Protein AF-A0A8S3YIE4-F1 (afdb_monomer_lite)

Organism: NCBI:txid100452

Radius of gyration: 36.93 Å; chains: 1; bounding box: 86×71×77 Å

Structure (mmCIF, N/CA/C/O backbone):
data_AF-A0A8S3YIE4-F1
#
_entry.id   AF-A0A8S3YIE4-F1
#
loop_
_atom_site.group_PDB
_atom_site.id
_atom_site.type_symbol
_atom_site.label_atom_id
_atom_site.label_alt_id
_atom_site.label_comp_id
_atom_site.label_asym_id
_atom_site.label_entity_id
_atom_site.label_seq_id
_atom_site.pdbx_PDB_ins_code
_atom_site.Cartn_x
_atom_site.Cartn_y
_atom_site.Cartn_z
_atom_site.occupancy
_atom_site.B_iso_or_equiv
_atom_site.auth_seq_id
_atom_site.auth_comp_id
_atom_site.auth_asym_id
_atom_site.auth_atom_id
_atom_site.pdbx_PDB_model_num
ATOM 1 N N . MET A 1 1 ? 64.741 -50.457 18.337 1.00 38.97 1 MET A N 1
ATOM 2 C CA . MET A 1 1 ? 65.230 -49.935 17.040 1.00 38.97 1 MET A CA 1
ATOM 3 C C . MET A 1 1 ? 64.478 -50.678 15.952 1.00 38.97 1 MET A C 1
ATOM 5 O O . MET A 1 1 ? 64.489 -51.892 16.005 1.00 38.97 1 MET A O 1
ATOM 9 N N . ALA A 1 2 ? 63.774 -50.105 14.993 1.00 38.03 2 ALA A N 1
ATOM 10 C CA . ALA A 1 2 ? 63.296 -48.758 14.732 1.00 38.03 2 ALA A CA 1
ATOM 11 C C . ALA A 1 2 ? 62.052 -48.935 13.834 1.00 38.03 2 ALA A C 1
ATOM 13 O O . ALA A 1 2 ? 61.943 -49.928 13.117 1.00 38.03 2 ALA A O 1
ATOM 14 N N . ALA A 1 3 ? 61.110 -48.004 13.940 1.00 39.75 3 ALA A N 1
ATOM 15 C CA . ALA A 1 3 ? 59.890 -47.934 13.146 1.00 39.75 3 ALA A CA 1
ATOM 16 C C . ALA A 1 3 ? 60.154 -47.477 11.696 1.00 39.75 3 ALA A C 1
ATOM 18 O O . ALA A 1 3 ? 61.255 -47.020 11.392 1.00 39.75 3 ALA A O 1
ATOM 19 N N . ASN A 1 4 ? 59.077 -47.503 10.895 1.00 40.22 4 ASN A N 1
ATOM 20 C CA . ASN A 1 4 ? 58.806 -46.804 9.622 1.00 40.22 4 ASN A CA 1
ATOM 21 C C . ASN A 1 4 ? 58.764 -47.702 8.385 1.00 40.22 4 ASN A C 1
ATOM 23 O O . ASN A 1 4 ? 59.627 -48.538 8.177 1.00 40.22 4 ASN A O 1
ATOM 27 N N . ALA A 1 5 ? 57.841 -47.522 7.449 1.00 40.12 5 ALA A N 1
ATOM 28 C CA . ALA A 1 5 ? 56.582 -46.787 7.415 1.00 40.12 5 ALA A CA 1
ATOM 29 C C . ALA A 1 5 ? 55.879 -47.326 6.164 1.00 40.12 5 ALA A C 1
ATOM 31 O O . ALA A 1 5 ? 56.490 -47.382 5.094 1.00 40.12 5 ALA A O 1
ATOM 32 N N . GLN A 1 6 ? 54.622 -47.751 6.286 1.00 42.19 6 GLN A N 1
ATOM 33 C CA . GLN A 1 6 ? 53.793 -48.009 5.114 1.00 42.19 6 GLN A CA 1
ATOM 34 C C . GLN A 1 6 ? 53.661 -46.688 4.359 1.00 42.19 6 GLN A C 1
ATOM 36 O O . GLN A 1 6 ? 53.164 -45.701 4.900 1.00 42.19 6 GLN A O 1
ATOM 41 N N . GLN A 1 7 ? 54.176 -46.661 3.132 1.00 39.00 7 GLN A N 1
ATOM 42 C CA . GLN A 1 7 ? 54.037 -45.527 2.234 1.00 39.00 7 GLN A CA 1
ATOM 43 C C . GLN A 1 7 ? 52.544 -45.339 1.963 1.00 39.00 7 GLN A C 1
ATOM 45 O O . GLN A 1 7 ? 51.910 -46.152 1.291 1.00 39.00 7 GLN A O 1
ATOM 50 N N . GLY A 1 8 ? 51.976 -44.293 2.564 1.00 37.91 8 GLY A N 1
ATOM 51 C CA . GLY A 1 8 ? 50.625 -43.847 2.279 1.00 37.91 8 GLY A CA 1
ATOM 52 C C . GLY A 1 8 ? 50.531 -43.484 0.805 1.00 37.91 8 GLY A C 1
ATOM 53 O O . GLY A 1 8 ? 51.278 -42.634 0.319 1.00 37.91 8 GLY A O 1
ATOM 54 N N . ALA A 1 9 ? 49.624 -44.149 0.097 1.00 44.44 9 ALA A N 1
ATOM 55 C CA . ALA A 1 9 ? 49.202 -43.717 -1.222 1.00 44.44 9 ALA A CA 1
ATOM 56 C C . ALA A 1 9 ? 48.741 -42.250 -1.139 1.00 44.44 9 ALA A C 1
ATOM 58 O O . ALA A 1 9 ? 48.078 -41.885 -0.161 1.00 44.44 9 ALA A O 1
ATOM 59 N N . PRO A 1 10 ? 49.048 -41.400 -2.134 1.00 41.78 10 PRO A N 1
ATOM 60 C CA . PRO A 1 10 ? 48.450 -40.080 -2.190 1.00 41.78 10 PRO A CA 1
ATOM 61 C C . PRO A 1 10 ? 46.941 -40.285 -2.311 1.00 41.78 10 PRO A C 1
ATOM 63 O O . PRO A 1 10 ? 46.455 -40.843 -3.297 1.00 41.78 10 PRO A O 1
ATOM 66 N N . SER A 1 11 ? 46.195 -39.880 -1.282 1.00 49.78 11 SER A N 1
ATOM 67 C CA . SER A 1 11 ? 44.744 -39.810 -1.350 1.00 49.78 11 SER A CA 1
ATOM 68 C C . SER A 1 11 ? 44.398 -38.749 -2.391 1.00 49.78 11 SER A C 1
ATOM 70 O O . SER A 1 11 ? 44.308 -37.560 -2.080 1.00 49.78 11 SER A O 1
ATOM 72 N N . GLY A 1 12 ? 44.264 -39.167 -3.649 1.00 47.53 12 GLY A N 1
ATOM 73 C CA . GLY A 1 12 ? 43.588 -38.376 -4.663 1.00 47.53 12 GLY A CA 1
ATOM 74 C C . GLY A 1 12 ? 42.228 -38.008 -4.089 1.00 47.53 12 GLY A C 1
ATOM 75 O O . GLY A 1 12 ? 41.470 -38.899 -3.701 1.00 47.53 12 GLY A O 1
ATOM 76 N N . GLY A 1 13 ? 41.984 -36.707 -3.925 1.00 47.75 13 GLY A N 1
ATOM 77 C CA . GLY A 1 13 ? 40.762 -36.200 -3.314 1.00 47.75 13 GLY A CA 1
ATOM 78 C C . GLY A 1 13 ? 39.558 -36.868 -3.963 1.00 47.75 13 GLY A C 1
ATOM 79 O O . GLY A 1 13 ? 39.382 -36.788 -5.179 1.00 47.75 13 GLY A O 1
ATOM 80 N N . GLN A 1 14 ? 38.764 -37.581 -3.166 1.00 53.66 14 GLN A N 1
ATOM 81 C CA . GLN A 1 14 ? 37.530 -38.166 -3.663 1.00 53.66 14 GLN A CA 1
ATOM 82 C C . GLN A 1 14 ? 36.626 -37.023 -4.124 1.00 53.66 14 GLN A C 1
ATOM 84 O O . GLN A 1 14 ? 36.311 -36.116 -3.353 1.00 53.66 14 GLN A O 1
ATOM 89 N N . ALA A 1 15 ? 36.246 -37.044 -5.402 1.00 56.25 15 ALA A N 1
ATOM 90 C CA . ALA A 1 15 ? 35.268 -36.114 -5.933 1.00 56.25 15 ALA A CA 1
ATOM 91 C C . ALA A 1 15 ? 33.9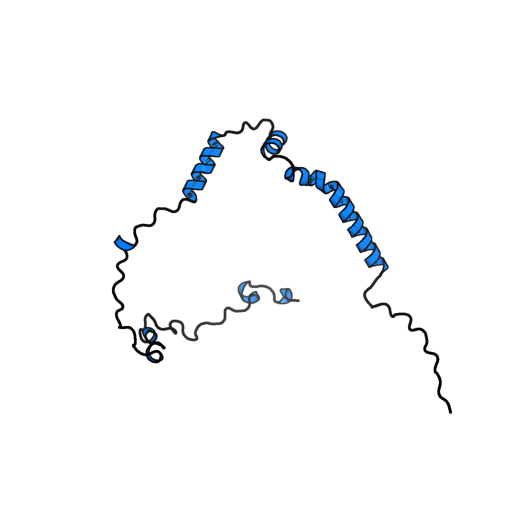50 -36.309 -5.172 1.00 56.25 15 ALA A C 1
ATOM 93 O O . ALA A 1 15 ? 33.426 -37.421 -5.093 1.00 56.25 15 ALA A O 1
ATOM 94 N N . ILE A 1 16 ? 33.437 -35.223 -4.597 1.00 56.59 16 ILE A N 1
ATOM 95 C CA . ILE A 1 16 ? 32.166 -35.208 -3.875 1.00 56.59 16 ILE A CA 1
ATOM 96 C C . ILE A 1 16 ? 31.065 -35.677 -4.846 1.00 56.59 16 ILE A C 1
ATOM 98 O O . ILE A 1 16 ? 30.903 -35.059 -5.907 1.00 56.59 16 ILE A O 1
ATOM 102 N N . PRO A 1 17 ? 30.307 -36.744 -4.529 1.00 54.53 17 PRO A N 1
ATOM 103 C CA . PRO A 1 17 ? 29.223 -37.206 -5.386 1.00 54.53 17 PRO A CA 1
ATOM 104 C C . PRO A 1 17 ? 28.154 -36.107 -5.452 1.00 54.53 17 PRO A C 1
ATOM 106 O O . PRO A 1 17 ? 27.528 -35.778 -4.450 1.00 54.53 17 PRO A O 1
ATOM 109 N N . GLY A 1 18 ? 28.004 -35.491 -6.627 1.00 61.59 18 GLY A N 1
ATOM 110 C CA . GLY A 1 18 ? 27.110 -34.347 -6.861 1.00 61.59 18 GLY A CA 1
ATOM 111 C C . GLY A 1 18 ? 27.798 -33.084 -7.396 1.00 61.59 18 GLY A C 1
ATOM 112 O O . GLY A 1 18 ? 27.120 -32.202 -7.918 1.00 61.59 18 GLY A O 1
ATOM 113 N N . CYS A 1 19 ? 29.131 -33.000 -7.363 1.00 58.72 19 CYS A N 1
ATOM 114 C CA . CYS A 1 19 ? 29.876 -31.881 -7.947 1.00 58.72 19 CYS A CA 1
ATOM 115 C C . CYS A 1 19 ? 30.345 -32.214 -9.368 1.00 58.72 19 CYS A C 1
ATOM 117 O O . CYS A 1 19 ? 31.503 -32.556 -9.600 1.00 58.72 19 CYS A O 1
ATOM 119 N N . ASN A 1 20 ? 29.447 -32.114 -10.352 1.00 79.06 20 ASN A N 1
ATOM 120 C CA . ASN A 1 20 ? 29.863 -32.123 -11.753 1.00 79.06 20 ASN A CA 1
ATOM 121 C C . ASN A 1 20 ? 30.499 -30.761 -12.089 1.00 79.06 20 ASN A C 1
ATOM 123 O O . ASN A 1 20 ? 29.802 -29.809 -12.446 1.00 79.06 20 ASN A O 1
ATOM 127 N N . PHE A 1 21 ? 31.826 -30.676 -11.975 1.00 78.38 21 PHE A N 1
ATOM 128 C CA . PHE A 1 21 ? 32.609 -29.462 -12.233 1.00 78.38 21 PHE A CA 1
ATOM 129 C C . PHE A 1 21 ? 32.355 -28.858 -13.620 1.00 78.38 21 PHE A C 1
ATOM 131 O O . PHE A 1 21 ? 32.319 -27.642 -13.755 1.00 78.38 21 PHE A O 1
ATOM 138 N N . VAL A 1 22 ? 32.085 -29.683 -14.639 1.00 81.50 22 VAL A N 1
ATOM 139 C CA . VAL A 1 22 ? 31.749 -29.202 -15.991 1.00 81.50 22 VAL A CA 1
ATOM 140 C C . VAL A 1 22 ? 30.376 -28.532 -16.009 1.00 81.50 22 VAL A C 1
ATOM 142 O O . VAL A 1 22 ? 30.185 -27.523 -16.682 1.00 81.50 22 VAL A O 1
ATOM 145 N N . SER A 1 23 ? 29.407 -29.070 -15.264 1.00 79.12 23 SER A N 1
ATOM 146 C CA . SER A 1 23 ? 28.090 -28.435 -15.137 1.00 79.12 23 SER A CA 1
ATOM 147 C C . SER A 1 23 ? 28.150 -27.141 -14.324 1.00 79.12 23 SER A C 1
ATOM 149 O O . SER A 1 23 ? 27.520 -26.162 -14.706 1.00 79.12 23 SER A O 1
ATOM 151 N N . GLN A 1 24 ? 28.956 -27.105 -13.259 1.00 83.81 24 GLN A N 1
ATOM 152 C CA . GLN A 1 24 ? 29.161 -25.904 -12.449 1.00 83.81 24 GLN A CA 1
ATOM 153 C C . GLN A 1 24 ? 29.870 -24.805 -13.248 1.00 83.81 24 GLN A C 1
ATOM 155 O O . GLN A 1 24 ? 29.448 -23.655 -13.189 1.00 83.81 24 GLN A O 1
ATOM 160 N N . ASP A 1 25 ? 30.877 -25.161 -14.048 1.00 90.19 25 ASP A N 1
ATOM 161 C CA . ASP A 1 25 ? 31.574 -24.230 -14.940 1.00 90.19 25 ASP A CA 1
ATOM 162 C C . ASP A 1 25 ? 30.645 -23.652 -16.019 1.00 90.19 25 ASP A C 1
ATOM 164 O O . ASP A 1 25 ? 30.661 -22.450 -16.279 1.00 90.19 25 ASP A O 1
ATOM 168 N N . ARG A 1 26 ? 29.769 -24.479 -16.606 1.00 89.00 26 ARG A N 1
ATOM 169 C CA . ARG A 1 26 ? 28.746 -24.002 -17.553 1.00 89.00 26 ARG A CA 1
ATOM 170 C C . ARG A 1 26 ? 27.765 -23.036 -16.893 1.00 89.00 26 ARG A C 1
ATOM 172 O O . ARG A 1 26 ? 27.559 -21.949 -17.412 1.00 89.00 26 ARG A O 1
ATOM 179 N N . VAL A 1 27 ? 27.229 -23.387 -15.722 1.00 90.62 27 VAL A N 1
ATOM 180 C CA . VAL A 1 27 ? 26.316 -22.512 -14.965 1.00 90.62 27 VAL A CA 1
ATOM 181 C C . VAL A 1 27 ? 26.993 -21.196 -14.585 1.00 90.62 27 VAL A C 1
ATOM 183 O O . VAL A 1 27 ? 26.360 -20.144 -14.633 1.00 90.62 27 VAL A O 1
ATOM 186 N N . TRP A 1 28 ? 28.270 -21.235 -14.203 1.00 92.50 28 TRP A N 1
ATOM 187 C CA . TRP A 1 28 ? 29.033 -20.027 -13.910 1.00 92.50 28 TRP A CA 1
ATOM 188 C C . TRP A 1 28 ? 29.177 -19.146 -15.155 1.00 92.50 28 TRP A C 1
ATOM 190 O O . TRP A 1 28 ? 28.848 -17.963 -15.089 1.00 92.50 28 TRP A O 1
ATOM 200 N N . ARG A 1 29 ? 29.570 -19.719 -16.300 1.00 95.56 29 ARG A N 1
ATOM 201 C CA . ARG A 1 29 ? 29.671 -18.984 -17.570 1.00 95.56 29 ARG A CA 1
ATOM 202 C C . ARG A 1 29 ? 28.341 -18.375 -18.004 1.00 95.56 29 ARG A C 1
ATOM 204 O O . ARG A 1 29 ? 28.312 -17.199 -18.354 1.00 95.56 29 ARG A O 1
ATOM 211 N N . ASP A 1 30 ? 27.248 -19.126 -17.911 1.00 95.75 30 ASP A N 1
ATOM 212 C CA . ASP A 1 30 ? 25.912 -18.639 -18.270 1.00 95.75 30 ASP A CA 1
ATOM 213 C C . ASP A 1 30 ? 25.473 -17.473 -17.371 1.00 95.75 30 ASP A C 1
ATOM 215 O O . ASP A 1 30 ? 24.871 -16.510 -17.846 1.00 95.75 30 ASP A O 1
ATOM 219 N N . ARG A 1 31 ? 25.806 -17.516 -16.073 1.00 96.19 31 ARG A N 1
ATOM 220 C CA . ARG A 1 31 ? 25.526 -16.416 -15.135 1.00 96.19 31 ARG A CA 1
ATOM 221 C C . ARG A 1 31 ? 26.346 -15.173 -15.448 1.00 96.19 31 ARG A C 1
ATOM 223 O O . ARG A 1 31 ? 25.771 -14.092 -15.481 1.00 96.19 31 ARG A O 1
ATOM 230 N N . VAL A 1 32 ? 27.646 -15.328 -15.703 1.00 96.38 32 VAL A N 1
ATOM 231 C CA . VAL A 1 32 ? 28.523 -14.209 -16.085 1.00 96.38 32 VAL A CA 1
ATOM 232 C C . VAL A 1 32 ? 28.032 -13.567 -17.382 1.00 96.38 32 VAL A C 1
ATOM 234 O O . VAL A 1 32 ? 27.954 -12.344 -17.468 1.00 96.38 32 VAL A O 1
ATOM 237 N N . GLN A 1 33 ? 27.632 -14.374 -18.367 1.00 96.12 33 GLN A N 1
ATOM 238 C CA . GLN A 1 33 ? 27.065 -13.858 -19.610 1.00 96.12 33 GLN A CA 1
ATOM 239 C C . GLN A 1 33 ? 25.732 -13.139 -19.367 1.00 96.12 33 GLN A C 1
ATOM 241 O O . GLN A 1 33 ? 25.535 -12.038 -19.868 1.00 96.12 33 GLN A O 1
ATOM 246 N N . SER A 1 34 ? 24.850 -13.711 -18.543 1.00 94.12 34 SER A N 1
ATOM 247 C CA . SER 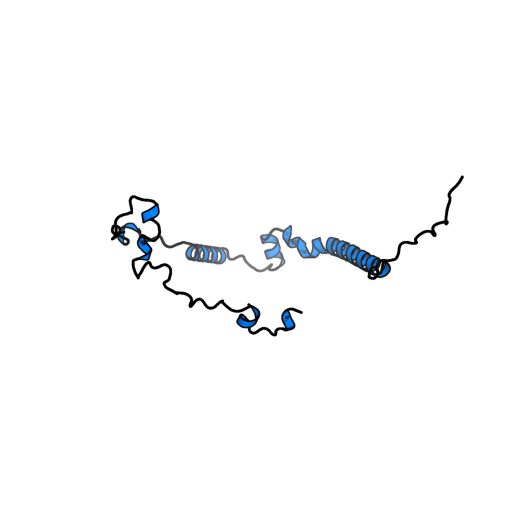A 1 34 ? 23.565 -13.091 -18.196 1.00 94.12 34 SER A CA 1
ATOM 248 C C . SER A 1 34 ? 23.741 -11.766 -17.454 1.00 94.12 34 SER A C 1
ATOM 250 O O . SER A 1 34 ? 22.990 -10.827 -17.693 1.00 94.12 34 SER A O 1
ATOM 252 N N . GLU A 1 35 ? 24.727 -11.671 -16.561 1.00 95.88 35 GLU A N 1
ATOM 253 C CA . GLU A 1 35 ? 25.066 -10.435 -15.853 1.00 95.88 35 GLU A CA 1
ATOM 254 C C . GLU A 1 35 ? 25.597 -9.373 -16.819 1.00 95.88 35 GLU A C 1
ATOM 256 O O . GLU A 1 35 ? 25.157 -8.222 -16.778 1.00 95.88 35 GLU A O 1
ATOM 261 N N . LEU A 1 36 ? 26.488 -9.763 -17.734 1.00 96.06 36 LEU A N 1
ATOM 262 C CA . LEU A 1 36 ? 27.008 -8.873 -18.764 1.00 96.06 36 LEU A CA 1
ATOM 263 C C . LEU A 1 36 ? 25.875 -8.349 -19.656 1.00 96.06 36 LEU A C 1
ATOM 265 O O . LEU A 1 36 ? 25.742 -7.137 -19.831 1.00 96.06 36 LEU A O 1
ATOM 269 N N . ASP A 1 37 ? 25.025 -9.240 -20.159 1.00 95.50 37 ASP A N 1
ATOM 270 C CA . ASP A 1 37 ? 23.886 -8.897 -21.009 1.00 95.50 37 ASP A CA 1
ATOM 271 C C . ASP A 1 37 ? 22.893 -7.996 -20.264 1.00 95.50 37 ASP A C 1
ATOM 273 O O . ASP A 1 37 ? 22.438 -6.984 -20.806 1.00 95.50 37 ASP A O 1
ATOM 277 N N . ALA A 1 38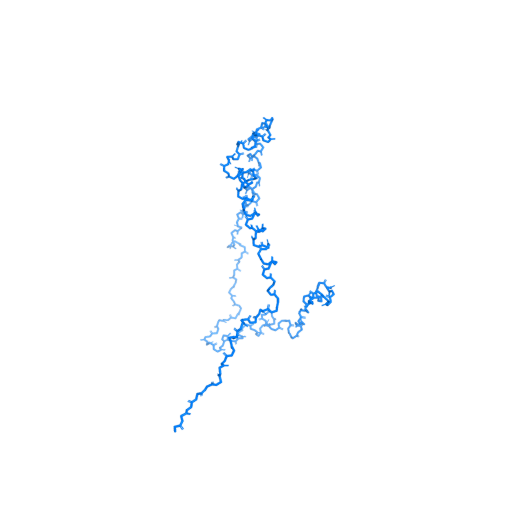 ? 22.605 -8.309 -18.997 1.00 93.69 38 ALA A N 1
ATOM 278 C CA . ALA A 1 38 ? 21.757 -7.492 -18.142 1.00 93.69 38 ALA A CA 1
ATOM 279 C C . ALA A 1 38 ? 22.356 -6.100 -17.926 1.00 93.69 38 ALA A C 1
ATOM 281 O O . ALA A 1 38 ? 21.620 -5.126 -18.030 1.00 93.69 38 ALA A O 1
ATOM 282 N N . SER A 1 39 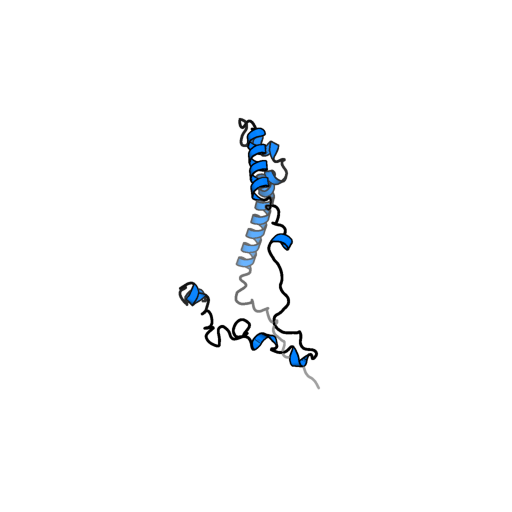? 23.667 -5.977 -17.692 1.00 91.56 39 SER A N 1
ATOM 283 C CA . SER A 1 39 ? 24.333 -4.678 -17.518 1.00 91.56 39 SER A CA 1
ATOM 284 C C . SER A 1 39 ? 24.252 -3.811 -18.779 1.00 91.56 39 SER A C 1
ATOM 286 O O . SER A 1 39 ? 23.958 -2.618 -18.699 1.00 91.56 39 SER A O 1
ATOM 288 N N . GLN A 1 40 ? 24.417 -4.417 -19.960 1.00 92.75 40 GLN A N 1
ATOM 289 C CA . GLN A 1 40 ? 24.323 -3.719 -21.243 1.00 92.75 40 GLN A CA 1
ATOM 290 C C . GLN A 1 40 ? 22.883 -3.286 -21.544 1.00 92.75 40 GLN A C 1
ATOM 292 O O . GLN A 1 40 ? 22.636 -2.174 -22.014 1.00 92.75 40 GLN A O 1
ATOM 297 N N . GLN A 1 41 ? 21.913 -4.154 -21.257 1.00 94.50 41 GLN A N 1
ATOM 298 C CA . GLN A 1 41 ? 20.494 -3.900 -21.511 1.00 94.50 41 GLN A CA 1
ATOM 299 C C . GLN A 1 41 ? 19.838 -3.058 -20.411 1.00 94.50 41 GLN A C 1
ATOM 301 O O . GLN A 1 41 ? 18.762 -2.499 -20.636 1.00 94.50 41 GLN A O 1
ATOM 306 N N . TRP A 1 42 ? 20.483 -2.929 -19.246 1.00 91.00 42 TRP A N 1
ATOM 307 C CA . TRP A 1 42 ? 19.973 -2.194 -18.092 1.00 91.00 42 TRP A CA 1
ATOM 308 C C . TRP A 1 42 ? 19.617 -0.765 -18.473 1.00 91.00 42 TRP A C 1
ATOM 310 O O . TRP A 1 42 ? 18.481 -0.343 -18.281 1.00 91.00 42 TRP A O 1
ATOM 320 N N . HIS A 1 43 ? 20.551 -0.056 -19.109 1.00 89.25 43 HIS A N 1
ATOM 321 C CA . HIS A 1 43 ? 20.323 1.316 -19.545 1.00 89.25 43 HIS A CA 1
ATOM 322 C C . HIS A 1 43 ? 19.134 1.424 -20.491 1.00 89.25 43 HIS A C 1
ATOM 324 O O . HIS A 1 43 ? 18.307 2.299 -20.308 1.00 89.25 43 HIS A O 1
ATOM 330 N N . ARG A 1 44 ? 18.982 0.516 -21.458 1.00 87.25 44 ARG A N 1
ATOM 331 C CA . ARG A 1 44 ? 17.863 0.563 -22.409 1.00 87.25 44 ARG A CA 1
ATOM 332 C C . ARG A 1 44 ? 16.509 0.308 -21.740 1.00 87.25 44 ARG A C 1
ATOM 334 O O . ARG A 1 44 ? 15.539 0.981 -22.072 1.00 87.25 44 ARG A O 1
ATOM 341 N N . ASN A 1 45 ? 16.435 -0.657 -20.826 1.00 88.12 45 ASN A N 1
ATOM 342 C CA . ASN A 1 45 ? 15.173 -1.060 -20.201 1.00 88.12 45 ASN A CA 1
ATOM 343 C C . ASN A 1 45 ? 14.775 -0.144 -19.037 1.00 88.12 45 ASN A C 1
ATOM 345 O O . ASN A 1 45 ? 13.589 0.055 -18.794 1.00 88.12 45 ASN A O 1
ATOM 349 N N . TRP A 1 46 ? 15.759 0.425 -18.341 1.00 88.31 46 TRP A N 1
ATOM 350 C CA . TRP A 1 46 ? 15.571 1.185 -17.106 1.00 88.31 46 TRP A CA 1
ATOM 351 C C . TRP A 1 46 ? 15.987 2.654 -17.221 1.00 88.31 46 TRP A C 1
ATOM 353 O O . TRP A 1 46 ? 16.015 3.350 -16.209 1.00 88.31 46 TRP A O 1
ATOM 363 N N . ASN A 1 47 ? 16.237 3.163 -18.438 1.00 86.69 47 ASN A N 1
ATOM 364 C CA . ASN A 1 47 ? 16.554 4.582 -18.674 1.00 86.69 47 ASN A CA 1
ATOM 365 C C . ASN A 1 47 ? 15.510 5.531 -18.069 1.00 86.69 47 ASN A C 1
ATOM 367 O O . ASN A 1 47 ? 15.815 6.648 -17.666 1.00 86.69 47 ASN A O 1
ATOM 371 N N . PHE A 1 48 ? 14.257 5.080 -17.985 1.00 84.75 48 PHE A N 1
ATOM 372 C CA . PHE A 1 48 ? 13.159 5.870 -17.440 1.00 84.75 48 PHE A CA 1
ATOM 373 C C . PHE A 1 48 ? 13.323 6.201 -15.945 1.00 84.75 48 PHE A C 1
ATOM 375 O O . PHE A 1 48 ? 12.625 7.076 -15.447 1.00 84.75 48 PHE A O 1
ATOM 382 N N . LEU A 1 49 ? 14.214 5.518 -15.216 1.00 85.19 49 LEU A N 1
ATOM 383 C CA . LEU A 1 49 ? 14.537 5.862 -13.826 1.00 85.19 49 LEU A CA 1
ATOM 384 C C . LEU A 1 49 ? 15.441 7.096 -13.722 1.00 85.19 49 LEU A C 1
ATOM 386 O O . LEU A 1 49 ? 15.447 7.757 -12.687 1.00 85.19 49 LEU A O 1
ATOM 390 N N . THR A 1 50 ? 16.209 7.390 -14.771 1.00 84.62 50 THR A N 1
ATOM 391 C CA . THR A 1 50 ? 17.09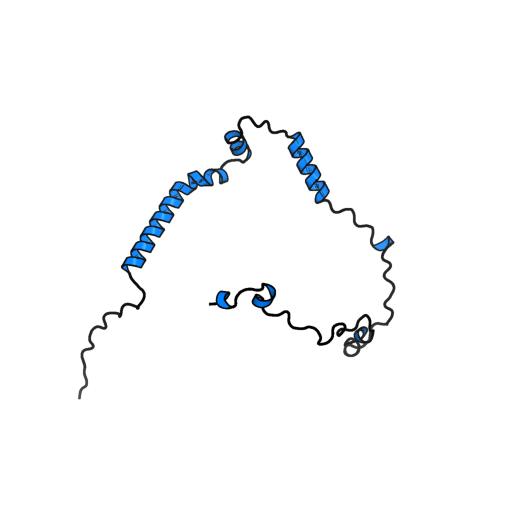0 8.562 -14.855 1.00 84.62 50 THR A CA 1
ATOM 392 C C . THR A 1 50 ? 16.425 9.763 -15.524 1.00 84.62 50 THR A C 1
ATOM 394 O O . THR A 1 50 ? 16.852 10.889 -15.294 1.00 84.62 50 THR A O 1
ATOM 397 N N . THR A 1 51 ? 15.389 9.539 -16.332 1.00 84.06 51 THR A N 1
ATOM 398 C CA . THR A 1 51 ? 14.648 10.595 -17.034 1.00 84.06 51 THR A CA 1
ATOM 399 C C . THR A 1 51 ? 13.561 11.218 -16.154 1.00 84.06 51 THR A C 1
ATOM 401 O O . THR A 1 51 ? 12.905 10.536 -15.365 1.00 84.06 51 THR A O 1
ATOM 404 N N . ASP A 1 52 ? 13.309 12.516 -16.335 1.00 84.19 52 ASP A N 1
ATOM 405 C CA . ASP A 1 52 ? 12.222 13.210 -15.650 1.00 84.19 52 ASP A CA 1
ATOM 406 C C . ASP A 1 52 ? 10.843 12.706 -16.110 1.00 84.19 52 ASP A C 1
ATOM 408 O O . ASP A 1 52 ? 10.564 12.527 -17.298 1.00 84.19 52 ASP A O 1
ATOM 412 N N . TYR A 1 53 ? 9.918 12.552 -15.159 1.00 82.38 53 TYR A N 1
ATOM 413 C CA . TYR A 1 53 ? 8.560 12.058 -15.427 1.00 82.38 53 TYR A CA 1
ATOM 414 C C . TYR A 1 53 ? 7.822 12.857 -16.516 1.00 82.38 53 TYR A C 1
ATOM 416 O O . TYR A 1 53 ? 7.101 12.287 -17.333 1.00 82.38 53 TYR A O 1
ATOM 424 N N . GLU A 1 54 ? 7.975 14.183 -16.533 1.00 81.25 54 GLU A N 1
ATOM 425 C CA . GLU A 1 54 ? 7.292 15.039 -17.511 1.00 81.25 54 GLU A CA 1
ATOM 426 C C . GLU A 1 54 ? 7.840 14.838 -18.937 1.00 81.25 54 GLU A C 1
ATOM 428 O O . GLU A 1 54 ? 7.087 15.001 -19.895 1.00 81.25 54 GLU A O 1
ATOM 433 N N . GLU A 1 55 ? 9.107 14.447 -19.095 1.00 83.31 55 GLU A N 1
ATOM 434 C CA . GLU A 1 55 ? 9.720 14.132 -20.391 1.00 83.31 55 GLU A CA 1
ATOM 435 C C . GLU A 1 55 ? 9.231 12.775 -20.913 1.00 83.31 55 GLU A C 1
ATOM 437 O O . 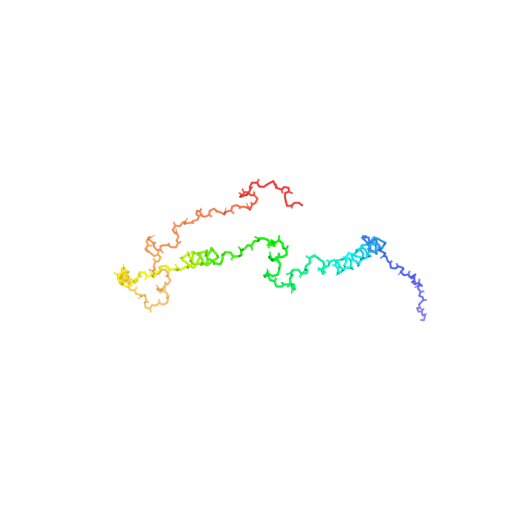GLU A 1 55 ? 8.734 12.695 -22.035 1.00 83.31 55 GLU A O 1
ATOM 442 N N . LEU A 1 56 ? 9.188 11.751 -20.055 1.00 83.62 56 LEU A N 1
ATOM 443 C CA . LEU A 1 56 ? 8.635 10.431 -20.396 1.00 83.62 56 LEU A CA 1
ATOM 444 C C . LEU A 1 56 ? 7.173 10.500 -20.857 1.00 83.62 56 LEU A C 1
ATOM 446 O O . LEU A 1 56 ? 6.762 9.816 -21.796 1.00 83.62 56 LEU A O 1
ATOM 450 N N . VAL A 1 57 ? 6.367 11.336 -20.195 1.00 83.25 57 VAL A N 1
ATOM 451 C CA . VAL A 1 57 ? 4.962 11.541 -20.571 1.00 83.25 57 VAL A CA 1
ATOM 452 C C . VAL A 1 57 ? 4.846 12.232 -21.930 1.00 83.25 57 VAL A C 1
ATOM 454 O O . VAL A 1 57 ? 3.921 11.914 -22.676 1.00 83.25 57 VAL A O 1
ATOM 457 N N . ARG A 1 58 ? 5.765 13.144 -22.268 1.00 82.12 58 ARG A N 1
ATOM 458 C CA . ARG A 1 58 ? 5.793 13.810 -23.580 1.00 82.12 58 ARG A CA 1
ATOM 459 C C . ARG A 1 58 ? 6.212 12.856 -24.693 1.00 82.12 58 ARG A C 1
ATOM 461 O O . ARG A 1 58 ? 5.594 12.887 -25.748 1.00 82.12 58 ARG A O 1
ATOM 468 N N . GLU A 1 59 ? 7.203 12.001 -24.460 1.00 80.62 59 GLU A N 1
ATOM 469 C CA . GLU A 1 59 ? 7.660 11.022 -25.454 1.00 80.62 59 GLU A CA 1
ATOM 470 C C . GLU A 1 59 ? 6.605 9.947 -25.740 1.00 80.62 59 GLU A C 1
ATOM 472 O O . GLU A 1 59 ? 6.319 9.650 -26.898 1.00 80.62 59 GLU A O 1
ATOM 477 N N . GLN A 1 60 ? 5.982 9.386 -24.697 1.00 81.62 60 GLN A N 1
ATOM 478 C CA . GLN A 1 60 ? 4.954 8.349 -24.864 1.00 81.62 60 GLN A CA 1
ATOM 479 C C . GLN A 1 60 ? 3.605 8.912 -25.321 1.00 81.62 60 GLN A C 1
ATOM 481 O O . GLN A 1 60 ? 2.847 8.229 -26.009 1.00 81.62 60 GLN A O 1
ATOM 486 N N . PHE A 1 61 ? 3.281 10.149 -24.936 1.00 80.81 61 PHE A N 1
ATOM 487 C CA . PHE A 1 61 ? 2.004 10.785 -25.252 1.00 80.81 61 PHE A CA 1
ATOM 488 C C . PHE A 1 61 ? 2.197 12.216 -25.783 1.00 80.81 61 PHE A C 1
ATOM 490 O O . PHE A 1 61 ? 1.767 13.177 -25.138 1.00 80.81 61 PHE A O 1
ATOM 497 N N . PRO A 1 62 ? 2.762 12.383 -26.991 1.00 75.69 62 PRO A N 1
ATOM 498 C CA . PRO A 1 62 ? 3.122 13.697 -27.536 1.00 75.69 62 PRO A CA 1
ATOM 499 C C . PRO A 1 62 ? 1.928 14.645 -27.718 1.00 75.69 62 PRO A C 1
ATOM 501 O O . PRO A 1 62 ? 2.069 15.856 -27.586 1.00 75.69 62 PRO A O 1
ATOM 504 N N . ASN A 1 63 ? 0.726 14.102 -27.936 1.00 77.69 63 ASN A N 1
ATOM 505 C CA . ASN A 1 63 ? -0.505 14.883 -28.117 1.00 77.69 63 ASN A CA 1
ATOM 506 C C . ASN A 1 63 ? -1.352 15.008 -26.839 1.00 77.69 63 ASN A C 1
ATOM 508 O O . ASN A 1 63 ? -2.467 15.538 -26.867 1.00 77.69 63 ASN A O 1
ATOM 512 N N . ARG A 1 64 ? -0.868 14.500 -25.699 1.00 72.19 64 ARG A N 1
ATOM 513 C CA . ARG A 1 64 ? -1.581 14.614 -24.426 1.00 72.19 64 ARG A CA 1
ATOM 514 C C . ARG A 1 64 ? -1.339 15.999 -23.849 1.00 72.19 64 ARG A C 1
ATOM 516 O O . ARG A 1 64 ? -0.372 16.226 -23.131 1.00 72.19 64 ARG A O 1
ATOM 523 N N . ASN A 1 65 ? -2.273 16.911 -24.093 1.00 68.38 65 ASN A N 1
ATOM 524 C CA . ASN A 1 65 ? -2.318 18.165 -23.351 1.00 68.38 65 ASN A CA 1
ATOM 525 C C . ASN A 1 65 ? -2.538 17.853 -21.858 1.00 68.38 65 ASN A C 1
ATOM 527 O O . ASN A 1 65 ? -3.562 17.251 -21.508 1.00 68.38 65 ASN A O 1
ATOM 531 N N . PRO A 1 66 ? -1.602 18.209 -20.956 1.00 69.12 66 PRO A N 1
ATOM 532 C CA . PRO A 1 66 ? -1.769 17.943 -19.539 1.00 69.12 66 PRO A CA 1
ATOM 533 C C . PRO A 1 66 ? -2.879 18.846 -18.998 1.00 69.12 66 PRO A C 1
ATOM 535 O O . PRO A 1 66 ? -2.669 20.024 -18.713 1.00 69.12 66 PRO A O 1
ATOM 538 N N . ASP A 1 67 ? -4.076 18.286 -18.845 1.00 77.31 67 ASP A N 1
ATOM 539 C CA . ASP A 1 67 ? -5.213 18.966 -18.233 1.00 77.31 67 ASP A CA 1
ATOM 540 C C . ASP A 1 67 ? -4.957 19.123 -16.723 1.00 77.31 67 ASP A C 1
ATOM 542 O O . ASP A 1 67 ? -5.306 18.277 -15.889 1.00 77.31 67 ASP A O 1
ATOM 546 N N . LYS A 1 68 ? -4.251 20.206 -16.373 1.00 80.88 68 LYS A N 1
ATOM 547 C CA . LYS A 1 68 ? -3.852 20.529 -14.996 1.00 80.88 68 LYS A CA 1
ATOM 548 C C . LYS A 1 68 ? -5.068 20.632 -14.071 1.00 80.88 68 LYS A C 1
ATOM 550 O O . LYS A 1 68 ? -4.961 20.266 -12.902 1.00 80.88 68 LYS A O 1
ATOM 555 N N . SER A 1 69 ? -6.224 21.044 -14.599 1.00 83.25 69 SER A N 1
ATOM 556 C CA . SER A 1 69 ? -7.484 21.137 -13.856 1.00 83.25 69 SER A CA 1
ATOM 557 C C . SER A 1 69 ? -8.000 19.755 -13.441 1.00 83.25 69 SER A C 1
ATOM 559 O O . SER A 1 69 ? -8.264 19.510 -12.259 1.00 83.25 69 SER A O 1
ATOM 561 N N . LYS A 1 70 ? -8.032 18.786 -14.366 1.00 84.81 70 LYS A N 1
ATOM 562 C CA . LYS A 1 70 ? -8.385 17.389 -14.039 1.00 84.81 70 LYS A CA 1
ATOM 563 C C . LYS A 1 70 ? -7.416 16.757 -13.040 1.00 84.81 70 LYS A C 1
ATOM 565 O O . LYS A 1 70 ? -7.837 16.071 -12.111 1.00 84.81 70 LYS A O 1
ATOM 570 N N . ARG A 1 71 ? -6.112 17.024 -13.174 1.00 82.75 71 ARG A N 1
ATOM 571 C CA . ARG A 1 71 ? -5.106 16.537 -12.211 1.00 82.75 71 ARG A CA 1
ATOM 572 C C . ARG A 1 71 ? -5.325 17.140 -10.821 1.00 82.75 71 ARG A C 1
ATOM 574 O O . ARG A 1 71 ? -5.224 16.425 -9.825 1.00 82.75 71 ARG A O 1
ATOM 581 N N . GLN A 1 72 ? -5.638 18.432 -10.742 1.00 87.19 72 GLN A N 1
ATOM 582 C CA . GLN A 1 72 ? -5.866 19.112 -9.470 1.00 87.19 72 GLN A CA 1
ATOM 583 C C . GLN A 1 72 ? -7.156 18.645 -8.789 1.00 87.19 72 GLN A C 1
ATOM 585 O O . GLN A 1 72 ? -7.154 18.383 -7.588 1.00 87.19 72 GLN A O 1
ATOM 590 N N . THR A 1 73 ? -8.238 18.470 -9.546 1.00 90.50 73 THR A N 1
ATOM 591 C CA . THR A 1 73 ? -9.499 17.932 -9.014 1.00 90.50 73 THR A CA 1
ATOM 592 C C . THR A 1 73 ? -9.329 16.505 -8.490 1.00 90.50 73 THR A C 1
ATOM 594 O O . THR A 1 73 ? -9.820 16.204 -7.405 1.00 90.50 73 THR A O 1
ATOM 597 N N . ALA A 1 74 ? -8.564 15.650 -9.177 1.00 88.88 74 ALA A N 1
ATOM 598 C CA . ALA A 1 74 ? -8.223 14.315 -8.679 1.00 88.88 74 ALA A CA 1
ATOM 599 C C . ALA A 1 74 ? -7.421 14.361 -7.364 1.00 88.88 74 ALA A C 1
ATOM 601 O O . ALA A 1 74 ? -7.743 13.640 -6.420 1.00 88.88 74 ALA A O 1
ATOM 602 N N . LYS A 1 75 ? -6.420 15.251 -7.260 1.00 90.62 75 LYS A N 1
ATOM 603 C CA . LYS A 1 75 ? -5.658 15.459 -6.014 1.00 90.62 75 LYS A CA 1
ATOM 604 C C . LYS A 1 75 ? -6.547 15.931 -4.863 1.00 90.62 75 LYS A C 1
ATOM 606 O O . LYS A 1 75 ? -6.370 15.475 -3.737 1.00 90.62 75 LYS A O 1
ATOM 611 N N . ASN A 1 76 ? -7.489 16.831 -5.134 1.00 89.19 76 ASN A N 1
ATOM 612 C CA . ASN A 1 76 ? -8.406 17.345 -4.119 1.00 89.19 76 ASN A CA 1
ATOM 613 C C . ASN A 1 76 ? -9.358 16.247 -3.619 1.00 89.19 76 ASN A C 1
ATOM 615 O O . ASN A 1 76 ? -9.482 16.080 -2.411 1.00 89.19 76 ASN A O 1
ATOM 619 N N . LYS A 1 77 ? -9.930 15.434 -4.521 1.00 91.38 77 LYS A N 1
ATOM 620 C CA . LYS A 1 77 ? -10.755 14.266 -4.152 1.00 91.38 77 LYS A CA 1
ATOM 621 C C . LYS A 1 77 ? -9.990 13.270 -3.279 1.00 91.38 77 LYS A C 1
ATOM 623 O O . LYS A 1 77 ? -10.524 12.765 -2.301 1.00 91.38 77 LYS A O 1
ATOM 628 N N . LEU A 1 78 ? -8.722 13.006 -3.602 1.00 90.81 78 LEU A N 1
ATOM 629 C CA . LEU A 1 78 ? -7.880 12.117 -2.798 1.00 90.81 78 LEU A CA 1
ATOM 630 C C . LEU A 1 78 ? -7.654 12.675 -1.385 1.00 90.81 78 LEU A C 1
ATOM 632 O O . LEU A 1 78 ? -7.759 11.941 -0.408 1.00 90.81 78 LEU A O 1
ATOM 636 N N . LYS A 1 79 ? -7.372 13.978 -1.268 1.00 89.38 79 LYS A N 1
ATOM 637 C CA . LYS A 1 79 ? -7.222 14.638 0.037 1.00 89.38 79 LYS A CA 1
ATOM 638 C C . LYS A 1 79 ? -8.500 14.565 0.864 1.00 89.38 79 LYS A C 1
ATOM 640 O O . LYS A 1 79 ? -8.412 14.341 2.061 1.00 89.38 79 LYS A O 1
ATOM 645 N N . GLU A 1 80 ? -9.658 14.727 0.236 1.00 86.88 80 GLU A N 1
ATOM 646 C CA . GLU A 1 80 ? -10.956 14.622 0.903 1.00 86.88 80 GLU A CA 1
ATOM 647 C C . GLU A 1 80 ? -11.201 13.211 1.460 1.00 86.88 80 GLU A C 1
ATOM 649 O O . GLU A 1 80 ? -11.629 13.077 2.600 1.00 86.88 80 GLU A O 1
ATOM 654 N N . LEU A 1 81 ? -10.838 12.163 0.710 1.00 87.06 81 LEU A N 1
ATOM 655 C CA . LEU A 1 81 ? -10.939 10.768 1.165 1.00 87.06 81 LEU A CA 1
ATOM 656 C C . LEU A 1 81 ? -9.984 10.435 2.323 1.00 87.06 81 LEU A C 1
ATOM 658 O O . LEU A 1 81 ? -10.306 9.600 3.163 1.00 87.06 81 LEU A O 1
ATOM 662 N N . ILE A 1 82 ? -8.805 11.062 2.351 1.00 87.75 82 ILE A N 1
ATOM 663 C CA . ILE A 1 82 ? -7.790 10.858 3.399 1.00 87.75 82 ILE A CA 1
ATOM 664 C C . ILE A 1 82 ? -8.086 11.718 4.632 1.00 87.75 82 ILE A C 1
ATOM 666 O O . ILE A 1 82 ? -7.692 11.364 5.743 1.00 87.75 82 ILE A O 1
ATOM 670 N N . SER A 1 83 ? -8.761 12.854 4.449 1.00 82.75 83 SER A N 1
ATOM 671 C CA . SER A 1 83 ? -9.087 13.771 5.532 1.00 82.75 83 SER A CA 1
ATOM 672 C C . SER A 1 83 ? -10.001 13.079 6.534 1.00 82.75 83 SER A C 1
ATOM 674 O O . SER A 1 83 ? -11.190 12.873 6.295 1.00 82.75 83 SER A O 1
ATOM 676 N N . VAL A 1 84 ? -9.441 12.749 7.695 1.00 81.19 84 VAL A N 1
ATOM 677 C CA . VAL A 1 84 ? -10.209 12.218 8.817 1.00 81.19 84 VAL A CA 1
ATOM 678 C C . VAL A 1 84 ? -11.246 13.269 9.198 1.00 81.19 84 VAL A C 1
ATOM 680 O O . VAL A 1 84 ? -10.921 14.448 9.359 1.00 81.19 84 VAL A O 1
ATOM 683 N N . ARG A 1 85 ? -12.515 12.859 9.300 1.00 75.31 85 ARG A N 1
ATOM 684 C CA . ARG A 1 85 ? -13.558 13.757 9.803 1.00 75.31 85 ARG A CA 1
ATOM 685 C C . ARG A 1 85 ? -13.155 14.227 11.200 1.00 75.31 85 ARG A C 1
ATOM 687 O O . ARG A 1 85 ? -12.622 13.414 11.954 1.00 75.31 85 ARG A O 1
ATOM 694 N N . PRO A 1 86 ? -13.393 15.500 11.554 1.00 74.06 86 PRO A N 1
ATOM 695 C CA . PRO A 1 86 ? -13.069 15.978 12.888 1.00 74.06 86 PRO A CA 1
ATOM 696 C C . PRO A 1 86 ? -13.718 15.048 13.914 1.00 74.06 86 PRO A C 1
ATOM 698 O O . PRO A 1 86 ? -14.917 14.767 13.834 1.00 74.06 86 PRO A O 1
ATOM 701 N N . THR A 1 87 ? -12.906 14.518 14.827 1.00 72.06 87 THR A N 1
ATOM 702 C CA . THR A 1 87 ? -13.376 13.635 15.891 1.00 72.06 87 THR A CA 1
ATOM 703 C C . THR A 1 87 ? -14.440 14.386 16.678 1.00 72.06 87 THR A C 1
ATOM 705 O O . THR A 1 87 ? -14.185 15.489 17.164 1.00 72.06 87 THR A O 1
ATOM 708 N N . THR A 1 88 ? -15.641 13.814 16.787 1.00 74.38 88 THR A N 1
ATOM 709 C CA . THR A 1 88 ? -16.663 14.342 17.697 1.00 74.38 88 THR A CA 1
ATOM 710 C C . THR A 1 88 ? -16.028 14.485 19.077 1.00 74.38 88 THR A C 1
ATOM 712 O O . THR A 1 88 ? -15.388 13.522 19.510 1.00 74.38 88 THR A O 1
ATOM 715 N N . PRO A 1 89 ? -16.150 15.640 19.757 1.00 77.06 89 PRO A N 1
ATOM 716 C CA . PRO A 1 89 ? -15.541 15.828 21.066 1.00 77.06 89 PRO A CA 1
ATOM 717 C C . PRO A 1 89 ? -16.042 14.724 21.996 1.00 77.06 89 PRO A C 1
ATOM 719 O O . PRO A 1 89 ? -17.212 14.693 22.371 1.00 77.06 89 PRO A O 1
ATOM 722 N N . VAL A 1 90 ? -15.147 13.784 22.309 1.00 67.31 90 VAL A N 1
ATOM 723 C CA . VAL A 1 90 ? -15.423 12.579 23.107 1.00 67.31 90 VAL A CA 1
ATOM 724 C C . VAL A 1 90 ? -16.059 12.959 24.441 1.00 67.31 90 VAL A C 1
ATOM 726 O O . VAL A 1 90 ? -16.980 12.292 24.895 1.00 67.31 90 VAL A O 1
ATOM 729 N N . ASP A 1 91 ? -15.637 14.093 24.993 1.00 72.88 91 ASP A N 1
ATOM 730 C CA . ASP A 1 91 ? -16.092 14.638 26.270 1.00 72.88 91 ASP A CA 1
ATOM 731 C C . ASP A 1 91 ? -17.598 14.960 26.313 1.00 72.88 91 ASP A C 1
ATOM 733 O O . ASP A 1 91 ? -18.239 14.819 27.348 1.00 72.88 91 ASP A O 1
ATOM 737 N N . GLN A 1 92 ? -18.210 15.325 25.177 1.00 72.94 92 GLN A N 1
ATOM 738 C CA . GLN A 1 92 ? -19.642 15.656 25.133 1.00 72.94 92 GLN A CA 1
ATOM 739 C C . GLN A 1 92 ? -20.552 14.420 25.170 1.00 72.94 92 GLN A C 1
ATOM 741 O O . GLN A 1 92 ? -21.726 14.544 25.515 1.00 72.94 92 GLN A O 1
ATOM 746 N N . TYR A 1 93 ? -20.039 13.241 24.803 1.00 68.88 93 TYR A N 1
ATOM 747 C CA . TYR A 1 93 ? -20.868 12.049 24.575 1.00 68.88 93 TYR A CA 1
ATOM 748 C C . TYR A 1 93 ? -20.408 10.808 25.348 1.00 68.88 93 TYR A C 1
ATOM 750 O O . TYR A 1 93 ? -21.180 9.861 25.483 1.00 68.88 93 TYR A O 1
ATOM 758 N N . ILE A 1 94 ? -19.175 10.787 25.860 1.00 75.50 94 ILE A N 1
ATOM 759 C CA . ILE A 1 94 ? -18.615 9.666 26.618 1.00 75.50 94 ILE A CA 1
ATOM 760 C C . ILE A 1 94 ? -18.369 10.139 28.048 1.00 75.50 94 ILE A C 1
ATOM 762 O O . ILE A 1 94 ? -17.287 10.599 28.404 1.00 75.50 94 ILE A O 1
ATOM 766 N N . THR A 1 95 ? -19.388 10.003 28.892 1.00 75.75 95 THR A N 1
ATOM 767 C CA . THR A 1 95 ? -19.249 10.186 30.337 1.00 75.75 95 THR A CA 1
ATOM 768 C C . THR A 1 95 ? -18.765 8.878 30.956 1.00 75.75 95 THR A C 1
ATOM 770 O O . THR A 1 95 ? -19.501 7.897 31.076 1.00 75.75 95 THR A O 1
ATOM 773 N N . VAL A 1 96 ? -17.484 8.829 31.329 1.00 77.25 96 VAL A N 1
ATOM 774 C CA . VAL A 1 96 ? -16.925 7.667 32.030 1.00 77.25 96 VAL A CA 1
ATOM 775 C C . VAL A 1 96 ? -17.380 7.727 33.485 1.00 77.25 96 VAL A C 1
ATOM 777 O O . VAL A 1 96 ? -16.831 8.471 34.296 1.00 77.25 96 VAL A O 1
ATOM 780 N N . LEU A 1 97 ? -18.417 6.959 33.810 1.00 79.75 97 LEU A N 1
ATOM 781 C CA . LEU A 1 97 ? -18.866 6.798 35.188 1.00 79.75 97 LEU A CA 1
ATOM 782 C C . LEU A 1 97 ? -17.796 6.061 36.014 1.00 79.75 97 LEU A C 1
ATOM 784 O O . LEU A 1 97 ? -17.072 5.215 35.475 1.00 79.75 97 LEU A O 1
ATOM 788 N N . PRO A 1 98 ? -17.682 6.360 37.319 1.00 80.69 98 PRO A N 1
ATOM 789 C CA . PRO A 1 98 ? -16.737 5.674 38.189 1.00 80.69 98 PRO A CA 1
ATOM 790 C C . PRO A 1 98 ? -16.986 4.159 38.198 1.00 80.69 98 PRO A C 1
ATOM 792 O O . PRO A 1 98 ? -18.115 3.688 38.051 1.00 80.69 98 PRO A O 1
ATOM 795 N N . SER A 1 99 ? -15.908 3.389 38.380 1.00 76.81 99 SER A N 1
ATOM 796 C CA . SER A 1 99 ? -15.972 1.927 38.477 1.00 76.81 99 SER A CA 1
ATOM 797 C C . SER A 1 99 ? -16.942 1.492 39.578 1.00 76.81 99 SER A C 1
ATOM 799 O O . SER A 1 99 ? -16.913 2.021 40.687 1.00 76.81 99 SER A O 1
ATOM 801 N N . THR A 1 100 ? -17.768 0.486 39.285 1.00 79.62 100 THR A N 1
ATOM 802 C CA . THR A 1 100 ? -18.789 -0.043 40.205 1.00 79.62 100 THR A CA 1
ATOM 803 C C . THR A 1 100 ? -18.201 -0.668 41.470 1.00 79.62 100 THR A C 1
ATOM 805 O O . THR A 1 100 ? -18.852 -0.674 42.511 1.00 79.62 100 THR A O 1
ATOM 808 N N . LYS A 1 101 ? -16.970 -1.189 41.398 1.00 80.62 101 LYS A N 1
ATOM 809 C CA . LYS A 1 101 ? -16.224 -1.738 42.537 1.00 80.62 101 LYS A CA 1
ATOM 810 C C . LYS A 1 101 ? -14.992 -0.874 42.827 1.00 80.62 101 LYS A C 1
ATOM 812 O O . LYS A 1 101 ? -14.353 -0.429 41.864 1.00 80.62 101 LYS A O 1
ATOM 817 N N . PRO A 1 102 ? -14.641 -0.661 44.114 1.00 85.44 102 PRO A N 1
ATOM 818 C CA . PRO A 1 102 ? -13.421 0.053 44.492 1.00 85.44 102 PRO A CA 1
ATOM 819 C C . PRO A 1 102 ? -12.176 -0.675 43.968 1.00 85.44 102 PRO A C 1
ATOM 821 O O . PRO A 1 102 ? -12.259 -1.809 43.519 1.00 85.44 102 PRO A O 1
ATOM 824 N N . VAL A 1 103 ? -11.011 -0.040 43.988 1.00 87.50 103 VAL A N 1
ATOM 825 C CA . VAL A 1 103 ? -9.748 -0.723 43.660 1.00 87.50 103 VAL A CA 1
ATOM 826 C C . VAL A 1 103 ? -9.256 -1.455 44.921 1.00 87.50 103 VAL A C 1
ATOM 828 O O . VAL A 1 103 ? -9.352 -0.883 46.014 1.00 87.50 103 VAL A O 1
ATOM 831 N N . PRO A 1 104 ? -8.770 -2.707 44.827 1.00 91.38 104 PRO A N 1
ATOM 832 C CA . PRO A 1 104 ? -8.231 -3.420 45.980 1.00 91.38 104 PRO A CA 1
ATOM 833 C C . PRO A 1 104 ? -6.989 -2.705 46.513 1.00 91.38 104 PRO A C 1
ATOM 835 O O . PRO A 1 104 ? -6.191 -2.160 45.762 1.00 91.38 104 PRO A O 1
ATOM 838 N N . ARG A 1 105 ? -6.810 -2.719 47.836 1.00 91.44 105 ARG A N 1
ATOM 839 C CA . ARG A 1 105 ? -5.651 -2.087 48.495 1.00 91.44 105 ARG A CA 1
ATOM 840 C C . ARG A 1 105 ? -4.395 -2.958 48.485 1.00 91.44 105 ARG A C 1
ATOM 842 O O . ARG A 1 105 ? -3.327 -2.492 48.863 1.00 91.44 105 ARG A O 1
ATOM 849 N N . THR A 1 106 ? -4.540 -4.231 48.143 1.00 94.06 106 THR A N 1
ATOM 850 C CA . THR A 1 106 ? -3.494 -5.244 48.259 1.00 94.06 106 THR A CA 1
ATOM 851 C C . THR A 1 106 ? -3.247 -5.882 46.903 1.00 94.06 106 THR A C 1
ATOM 853 O O . THR A 1 106 ? -4.189 -6.186 46.178 1.00 94.06 106 THR A O 1
ATOM 856 N N . THR A 1 107 ? -1.982 -6.156 46.589 1.00 88.88 107 THR A N 1
ATOM 857 C CA . THR A 1 107 ? -1.572 -6.788 45.323 1.00 88.88 107 THR A CA 1
ATOM 858 C C . THR A 1 107 ? -2.176 -8.184 45.160 1.00 88.88 107 THR A C 1
ATOM 860 O O . THR A 1 107 ? -2.591 -8.570 44.076 1.00 88.88 107 THR A O 1
ATOM 863 N N . ALA A 1 108 ? -2.315 -8.935 46.258 1.00 88.94 108 ALA A N 1
ATOM 864 C CA . ALA A 1 108 ? -3.021 -10.217 46.237 1.00 88.94 108 ALA A CA 1
ATOM 865 C C . ALA A 1 108 ? -4.509 -10.056 45.873 1.00 88.94 108 ALA A C 1
ATOM 867 O O . ALA A 1 108 ? -5.070 -10.910 45.197 1.00 88.94 108 ALA A O 1
ATOM 868 N N . GLY A 1 109 ? -5.135 -8.952 46.294 1.00 85.50 109 GLY A N 1
ATOM 869 C CA . GLY A 1 109 ? -6.519 -8.627 45.960 1.00 85.50 109 GLY A CA 1
ATOM 870 C C . GLY A 1 109 ? -6.713 -8.138 44.526 1.00 85.50 109 GLY A C 1
ATOM 871 O O . GLY A 1 109 ? -7.841 -8.159 44.050 1.00 85.50 109 GLY A O 1
ATOM 872 N N . GLU A 1 110 ? -5.655 -7.718 43.825 1.00 87.75 110 GLU A N 1
ATOM 873 C CA . GLU A 1 110 ? -5.720 -7.361 42.399 1.00 87.75 110 GLU A CA 1
ATOM 874 C C . GLU A 1 110 ? -5.926 -8.594 41.513 1.00 87.75 110 GLU A C 1
ATOM 876 O O . GLU A 1 110 ? -6.615 -8.521 40.490 1.00 87.75 110 GLU A O 1
ATOM 881 N N . VAL A 1 111 ? -5.379 -9.743 41.923 1.00 86.88 111 VAL A N 1
ATOM 882 C CA . VAL A 1 111 ? -5.497 -11.002 41.185 1.00 86.88 111 VAL A CA 1
ATOM 883 C C . VAL A 1 111 ? -6.958 -11.451 41.183 1.00 86.88 111 VAL A C 1
ATOM 885 O O . VAL A 1 111 ? -7.525 -11.814 42.207 1.00 86.88 111 VAL A O 1
ATOM 888 N N . GLY A 1 112 ? -7.592 -11.413 40.011 1.00 83.06 112 GLY A N 1
ATOM 889 C CA . GLY A 1 112 ? -8.982 -11.839 39.848 1.00 83.06 112 GLY A CA 1
ATOM 890 C C . GLY A 1 112 ? -10.039 -10.854 40.367 1.00 83.06 112 GLY A C 1
ATOM 891 O O . GLY A 1 112 ? -11.223 -11.180 40.300 1.00 83.06 112 GLY A O 1
ATOM 892 N N . TRP A 1 113 ? -9.664 -9.640 40.801 1.00 86.44 113 TRP A N 1
ATOM 893 C CA . TRP A 1 113 ? -10.587 -8.622 41.347 1.00 86.44 113 TRP A CA 1
ATOM 894 C C . TRP A 1 113 ? -11.835 -8.393 40.482 1.00 86.44 113 TRP A C 1
ATOM 896 O O . TRP A 1 113 ? -12.953 -8.246 40.976 1.00 86.44 113 TRP A O 1
ATOM 906 N N . ARG A 1 114 ? -11.638 -8.374 39.159 1.00 85.94 114 ARG A N 1
ATOM 907 C CA . ARG A 1 114 ? -12.705 -8.163 38.170 1.00 85.94 114 ARG A CA 1
ATOM 908 C C . ARG A 1 114 ? -13.257 -9.467 37.602 1.00 85.94 114 ARG A C 1
ATOM 910 O O . ARG A 1 114 ? -14.367 -9.474 37.089 1.00 85.94 114 ARG A O 1
ATOM 917 N N . SER A 1 115 ? -12.518 -10.566 37.721 1.00 84.62 115 SER A N 1
ATOM 918 C CA . SER A 1 115 ? -12.861 -11.857 37.118 1.00 84.62 115 SER A CA 1
ATOM 919 C C . SER A 1 115 ? -14.068 -12.533 37.775 1.00 84.62 115 SER A C 1
ATOM 921 O O . SER A 1 115 ? -14.657 -13.423 37.168 1.00 84.62 115 SER A O 1
ATOM 923 N N . GLY A 1 116 ? -14.459 -12.102 38.981 1.00 77.88 116 GLY A N 1
ATOM 924 C CA . GLY A 1 116 ? -15.679 -12.559 39.651 1.00 77.88 116 GLY A CA 1
ATOM 925 C C . GLY A 1 116 ? -16.982 -12.025 39.041 1.00 77.88 116 GLY A C 1
ATOM 926 O O . GLY A 1 116 ? -18.039 -12.595 39.297 1.00 77.88 116 GLY A O 1
ATOM 927 N N . ASP A 1 117 ? -16.940 -10.961 38.228 1.00 82.62 117 ASP A N 1
ATOM 928 C CA . ASP A 1 117 ? -18.127 -10.500 37.502 1.00 82.62 117 ASP A CA 1
ATOM 929 C C . ASP A 1 117 ? -18.329 -11.338 36.232 1.00 82.62 117 ASP A C 1
ATOM 931 O O . ASP A 1 117 ? -17.421 -11.392 35.400 1.00 82.62 117 ASP A O 1
ATOM 935 N N . PRO A 1 118 ? -19.521 -11.921 35.994 1.00 82.12 118 PRO A N 1
ATOM 936 C CA . PRO A 1 118 ? -19.775 -12.750 34.811 1.00 82.12 118 PRO A CA 1
ATOM 937 C C . PRO A 1 118 ? -19.458 -12.052 33.478 1.00 82.12 118 PRO A C 1
ATOM 939 O O . PRO A 1 118 ? -19.036 -12.683 32.511 1.00 82.12 118 PRO A O 1
ATOM 942 N N . LEU A 1 119 ? -19.615 -10.726 33.424 1.00 81.06 119 LEU A N 1
ATOM 943 C CA . LEU A 1 119 ? -19.308 -9.920 32.240 1.00 81.06 119 LEU A CA 1
ATOM 944 C C . LEU A 1 119 ? -17.803 -9.761 31.980 1.00 81.06 119 LEU A C 1
ATOM 946 O O . LEU A 1 119 ? -17.407 -9.622 30.819 1.00 81.06 119 LEU A O 1
ATOM 950 N N . LEU A 1 120 ? -16.997 -9.792 33.043 1.00 81.12 120 LEU A N 1
ATOM 951 C CA . LEU A 1 120 ? -15.552 -9.538 33.069 1.00 81.12 120 LEU A CA 1
ATOM 952 C C . LEU A 1 120 ? -14.741 -10.820 33.341 1.00 81.12 120 LEU A C 1
ATOM 954 O O . LEU A 1 120 ? -13.529 -10.758 33.553 1.00 81.12 120 LEU A O 1
ATOM 958 N N . SER A 1 121 ? -15.407 -11.975 33.346 1.00 83.19 121 SER A N 1
ATOM 959 C CA . SER A 1 121 ? -14.778 -13.276 33.538 1.00 83.19 121 SER A CA 1
ATOM 960 C C . SER A 1 121 ? -13.793 -13.578 32.408 1.00 83.19 121 SER A C 1
ATOM 962 O O . SER A 1 121 ? -14.088 -13.360 31.229 1.00 83.19 121 SER A O 1
ATOM 964 N N . LEU A 1 122 ? -12.620 -14.092 32.783 1.00 77.50 122 LEU A N 1
ATOM 965 C CA . LEU A 1 122 ? -11.560 -14.476 31.847 1.00 77.50 122 LEU A CA 1
ATOM 966 C C . LEU A 1 122 ? -11.926 -15.752 31.074 1.00 77.50 122 LEU A C 1
ATOM 968 O O . LEU A 1 122 ? -11.596 -15.873 29.898 1.00 77.50 122 LEU A O 1
ATOM 972 N N . ASP A 1 123 ? -12.714 -16.637 31.687 1.00 76.06 123 ASP A N 1
ATOM 973 C CA . ASP A 1 123 ? -13.124 -17.920 31.111 1.00 76.06 123 ASP A CA 1
ATOM 974 C C . ASP A 1 123 ? -14.445 -17.825 30.333 1.00 76.06 123 ASP A C 1
ATOM 976 O O . ASP A 1 123 ? -15.204 -18.791 30.251 1.00 76.06 123 ASP A O 1
ATOM 980 N N . LYS A 1 124 ? -14.737 -16.671 29.715 1.00 72.50 124 LYS A N 1
ATOM 981 C CA . LYS A 1 124 ? -15.994 -16.460 28.968 1.00 72.50 124 LYS A CA 1
ATOM 982 C C . LYS A 1 124 ? -16.230 -17.516 27.879 1.00 72.50 124 LYS A C 1
ATOM 984 O O . LYS A 1 124 ? -17.376 -17.836 27.577 1.00 72.50 124 LYS A O 1
ATOM 989 N N . TYR A 1 125 ? -15.159 -18.060 27.306 1.00 72.06 125 TYR A N 1
ATOM 990 C CA . TYR A 1 125 ? -15.225 -19.057 26.235 1.00 72.06 125 TYR A CA 1
ATOM 991 C C . TYR A 1 125 ? -14.820 -20.474 26.675 1.00 72.06 125 TYR A C 1
ATOM 993 O O . TYR A 1 125 ? -14.927 -21.405 25.876 1.00 72.06 125 TYR A O 1
ATOM 1001 N N . GLY A 1 126 ? -14.412 -20.660 27.938 1.00 71.12 126 GLY A N 1
ATOM 1002 C CA . GLY A 1 126 ? -14.005 -21.945 28.513 1.00 71.12 126 GLY A CA 1
ATOM 1003 C C . GLY A 1 126 ? -12.993 -22.752 27.680 1.00 71.12 126 GLY A C 1
ATOM 1004 O O . GLY A 1 126 ? -12.371 -22.268 26.736 1.00 71.12 126 GLY A O 1
ATOM 1005 N N . SER A 1 127 ? -12.878 -24.046 27.994 1.00 63.72 127 SER A N 1
ATOM 1006 C CA . SER A 1 127 ? -12.054 -25.030 27.259 1.00 63.72 127 SER A CA 1
ATOM 1007 C C . SER A 1 127 ? -12.608 -25.379 25.857 1.00 63.72 127 SER A C 1
ATOM 1009 O O . SER A 1 127 ? -12.166 -26.319 25.201 1.00 63.72 127 SER A O 1
ATOM 1011 N N . TYR A 1 128 ? -13.608 -24.632 25.371 1.00 62.91 128 TYR A N 1
ATOM 1012 C CA . TYR A 1 128 ? -14.244 -24.850 24.069 1.00 62.91 128 TYR A CA 1
ATOM 1013 C C . TYR A 1 128 ? -13.465 -24.256 22.893 1.00 62.91 128 TYR A C 1
ATOM 1015 O O . TYR A 1 128 ? -13.884 -24.430 21.744 1.00 62.91 128 TYR A O 1
ATOM 1023 N N . ALA A 1 129 ? -12.328 -23.602 23.147 1.00 64.38 129 ALA A N 1
ATOM 1024 C CA . ALA A 1 129 ? -11.375 -23.233 22.111 1.00 64.38 129 ALA A CA 1
ATOM 1025 C C . ALA A 1 129 ? -10.791 -24.508 21.484 1.00 64.38 129 ALA A C 1
ATOM 1027 O O . ALA A 1 129 ? -9.728 -25.000 21.861 1.00 64.38 129 ALA A O 1
ATOM 1028 N N . ARG A 1 130 ? -11.514 -25.080 20.516 1.00 68.81 130 ARG A N 1
ATOM 1029 C CA . ARG A 1 130 ? -10.960 -26.135 19.674 1.00 68.81 130 ARG A CA 1
ATOM 1030 C C . ARG A 1 130 ? -9.759 -25.532 18.948 1.00 68.81 130 ARG A C 1
ATOM 1032 O O . ARG A 1 130 ? -9.896 -24.429 18.413 1.00 68.81 130 ARG A O 1
ATOM 1039 N N . PRO A 1 131 ? -8.607 -26.218 18.896 1.00 72.06 131 PRO A N 1
ATOM 1040 C CA . PRO A 1 131 ? -7.496 -25.735 18.098 1.00 72.06 131 PRO A CA 1
ATOM 1041 C C . PRO A 1 131 ? -7.995 -25.521 16.667 1.00 72.06 131 PRO A C 1
ATOM 1043 O O . PRO A 1 131 ? -8.576 -26.430 16.062 1.00 72.06 131 PRO A O 1
ATOM 1046 N N . CYS A 1 132 ? -7.809 -24.307 16.145 1.00 68.62 132 CYS A N 1
ATOM 1047 C CA . CYS A 1 132 ? -7.938 -24.041 14.721 1.00 68.62 132 CYS A CA 1
ATOM 1048 C C . CYS A 1 132 ? -7.029 -25.055 14.024 1.00 68.62 132 CYS A C 1
ATOM 1050 O O . CYS A 1 132 ? -5.820 -25.035 14.231 1.00 68.62 132 CYS A O 1
ATOM 1052 N N . GLY A 1 133 ? -7.622 -26.028 13.325 1.00 76.00 133 GLY A N 1
ATOM 1053 C CA . GLY A 1 133 ? -6.876 -27.149 12.753 1.00 76.00 133 GLY A CA 1
ATOM 1054 C C . GLY A 1 133 ? -5.733 -26.692 11.841 1.00 76.00 133 GLY A C 1
ATOM 1055 O O . GLY A 1 133 ? -5.660 -25.527 11.464 1.00 76.00 133 GLY A O 1
ATOM 1056 N N . SER A 1 134 ? -4.856 -27.627 11.463 1.00 81.25 134 SER A N 1
ATOM 1057 C CA . SER A 1 134 ? -3.737 -27.368 10.541 1.00 81.25 134 SER A CA 1
ATOM 1058 C C . SER A 1 134 ? -4.163 -26.540 9.319 1.00 81.25 134 SER A C 1
ATOM 1060 O O . SER A 1 134 ? -5.256 -26.750 8.786 1.00 81.25 134 SER A O 1
ATOM 1062 N N . ILE A 1 135 ? -3.278 -25.652 8.849 1.00 84.44 135 ILE A N 1
ATOM 1063 C CA . ILE A 1 135 ? -3.470 -24.813 7.653 1.00 84.44 135 ILE A CA 1
ATOM 1064 C C . ILE A 1 135 ? -3.953 -25.641 6.450 1.00 84.44 135 ILE A C 1
ATOM 1066 O O . ILE A 1 135 ? -4.827 -25.205 5.708 1.00 84.44 135 ILE A O 1
ATOM 1070 N N . LEU A 1 136 ? -3.486 -26.890 6.323 1.00 85.50 136 LEU A N 1
ATOM 1071 C CA . LEU A 1 136 ? -3.933 -27.821 5.285 1.00 85.50 136 LEU A CA 1
ATOM 1072 C C . LEU A 1 136 ? -5.436 -28.099 5.354 1.00 85.50 136 LEU A C 1
ATOM 1074 O O . LEU A 1 136 ? -6.113 -28.130 4.333 1.00 85.50 136 LEU A O 1
ATOM 1078 N N . LYS A 1 137 ? -5.967 -28.290 6.566 1.00 81.25 137 LYS A N 1
ATOM 1079 C CA . LYS A 1 137 ? -7.396 -28.519 6.800 1.00 81.25 137 LYS A CA 1
ATOM 1080 C C . LYS A 1 137 ? -8.204 -27.241 6.587 1.00 81.25 137 LYS A C 1
ATOM 1082 O O . LYS A 1 137 ? -9.335 -27.321 6.129 1.00 81.25 137 LYS A O 1
ATOM 1087 N N . GLN A 1 138 ? -7.646 -26.079 6.921 1.00 83.94 138 GLN A N 1
ATOM 1088 C CA . GLN A 1 138 ? -8.315 -24.794 6.697 1.00 83.94 138 GLN A CA 1
ATOM 1089 C C . GLN A 1 138 ? -8.426 -24.456 5.207 1.00 83.94 138 GLN A C 1
ATOM 1091 O O . GLN A 1 138 ? -9.444 -23.926 4.776 1.00 83.94 138 GLN A O 1
ATOM 1096 N N . LEU A 1 139 ? -7.397 -24.790 4.428 1.00 87.62 139 LEU A N 1
ATOM 1097 C CA . LEU A 1 139 ? -7.325 -24.506 2.996 1.00 87.62 139 LEU A CA 1
ATOM 1098 C C . LEU A 1 139 ? -7.834 -25.661 2.116 1.00 87.62 139 LEU A C 1
ATOM 1100 O O . LEU A 1 139 ? -7.819 -25.537 0.894 1.00 87.62 139 LEU A O 1
ATOM 1104 N N . ASN A 1 140 ? -8.284 -26.774 2.713 1.00 83.12 140 ASN A N 1
ATOM 1105 C CA . ASN A 1 140 ? -8.625 -28.022 2.014 1.00 83.12 140 ASN A CA 1
ATOM 1106 C C . ASN A 1 140 ? -7.523 -28.488 1.045 1.00 83.12 140 ASN A C 1
ATOM 1108 O O . ASN A 1 140 ? -7.800 -28.981 -0.048 1.00 83.12 140 ASN A O 1
ATOM 1112 N N . TRP A 1 141 ? -6.261 -28.320 1.433 1.00 88.25 141 TRP A N 1
ATOM 1113 C CA . TRP A 1 141 ? -5.140 -28.710 0.589 1.00 88.25 141 TRP A CA 1
ATOM 1114 C C . TRP A 1 141 ? -4.861 -30.213 0.687 1.00 88.25 141 TRP A C 1
ATOM 1116 O O . TRP A 1 141 ? -4.961 -30.792 1.778 1.00 88.25 141 TRP A O 1
ATOM 1126 N N . PRO A 1 142 ? -4.503 -30.862 -0.436 1.00 86.38 142 PRO A N 1
ATOM 1127 C CA . PRO A 1 142 ? -4.066 -32.250 -0.418 1.00 86.38 142 PRO A CA 1
ATOM 1128 C C . PRO A 1 142 ? -2.814 -32.381 0.455 1.00 86.38 142 PRO A C 1
ATOM 1130 O O . PRO A 1 142 ? -1.957 -31.497 0.479 1.00 86.38 142 PRO A O 1
ATOM 1133 N N . ARG A 1 143 ? -2.702 -33.496 1.186 1.00 79.06 143 ARG A N 1
ATOM 1134 C CA . ARG A 1 143 ? -1.568 -33.738 2.100 1.00 79.06 143 ARG A CA 1
ATOM 1135 C C . ARG A 1 143 ? -0.225 -33.798 1.367 1.00 79.06 143 ARG A C 1
ATOM 1137 O O . ARG A 1 143 ? 0.800 -33.532 1.980 1.00 79.06 143 ARG A O 1
ATOM 1144 N N . ASP A 1 144 ? -0.263 -34.071 0.066 1.00 79.94 144 ASP A N 1
ATOM 1145 C CA . ASP A 1 144 ? 0.903 -34.162 -0.812 1.00 79.94 144 ASP A CA 1
ATOM 1146 C C . ASP A 1 144 ? 1.602 -32.811 -1.036 1.00 79.94 144 ASP A C 1
ATOM 1148 O O . ASP A 1 144 ? 2.721 -32.781 -1.529 1.00 79.94 144 ASP A O 1
ATOM 1152 N N . ALA A 1 145 ? 0.985 -31.688 -0.647 1.00 74.62 145 ALA A N 1
ATOM 1153 C CA . ALA A 1 145 ? 1.576 -30.353 -0.776 1.00 74.62 145 ALA A CA 1
ATOM 1154 C C . ALA A 1 145 ? 2.764 -30.087 0.176 1.00 74.62 145 ALA A C 1
ATOM 1156 O O . ALA A 1 145 ? 3.393 -29.037 0.069 1.00 74.62 145 ALA A O 1
ATOM 1157 N N . ILE A 1 146 ? 3.047 -30.992 1.123 1.00 71.88 146 ILE A N 1
ATOM 1158 C CA . ILE A 1 146 ? 4.173 -30.887 2.075 1.00 71.88 146 ILE A CA 1
ATOM 1159 C C . ILE A 1 146 ? 5.228 -31.990 1.831 1.00 71.88 146 ILE A C 1
ATOM 1161 O O . ILE A 1 146 ? 5.979 -32.329 2.742 1.00 71.88 146 ILE A O 1
ATOM 1165 N N . ASN A 1 147 ? 5.281 -32.569 0.627 1.00 55.47 147 ASN A N 1
ATOM 1166 C CA . ASN A 1 147 ? 6.353 -33.487 0.219 1.00 55.47 147 ASN A CA 1
ATOM 1167 C C . ASN A 1 147 ? 7.419 -32.779 -0.617 1.00 55.47 147 ASN A C 1
ATOM 1169 O O . ASN A 1 147 ? 7.037 -32.044 -1.554 1.00 55.47 147 ASN A O 1
#

Sequence (147 aa):
MAANAQQGAPSGGQAIPGCNFVSQDRVWRDRVQSELDASQQWHRNWNFLTTDYEELVREQFPNRNPDKSKRQTAKNKLKELISVRPTTPVDQYITVLPSTKPVPRTTAGEVGWRSGDPLLSLDKYGSYARPCGSILKQLNWPRDAIN

InterPro domains:
  IPR020339 Ciliary microtubule inner protein 1-like [PF14945] (19-145)
  IPR020339 Ciliary microtubule inner protein 1-like [PTHR31909] (2-146)

pLDDT: mean 77.96, std 14.45, range [37.91, 96.38]

Foldseek 3Di:
DDDDDPPDDPPPPPDDVPCPVVVVVVVVVVVVVVVVVCVVCVCVVPVVVVDDPVVVCCVVPVPDDPPVVVVVVVVVVVCVVVDDDPPDPCVVPDDDDDDPDDQDPDPVCNVCVQCPDLVSNPCVPPPVCDPPDDPCVVVVHDPVVVD

Secondary structure (DSSP, 8-state):
-----------PPPPPTT--HHHHHHHHHHHHHHHHHHHHHHHHHHGGGTS-HHHHHHHH-TT----HHHHHHHHHHHHHHHSPPPPP-HHHH---PPPSSPPPSSHHHHTTTTTTSTTT-TTTTGGG------HHHHTT--GGGG-